Protein AF-X1MXB4-F1 (afdb_monomer_lite)

Sequence (172 aa):
AKNESEIRTLILEGSQASNSPTDELSDYDLNVFVVNPDKYTSDNSWINNFDQVLVYQKEKFFYKNIEIPTRLVLYKNNPRVDFSFWPINVLYKIIENRILPESYRNGYEVLLDKDKIIDNIILPNYDGFIINQPTEDELLTTMYNFWFEACSITKYLKRDRLWFAKILENGP

Radius of gyration: 20.39 Å; chains: 1; bounding box: 49×33×54 Å

Foldseek 3Di:
DVPDPFFAWKKWFDQVFFPHDDDQQDETEIETAGQDLCVCVVDVPCVVVPAAWPDKDWDWDDDVNDIWIWIFTDHDRHHIYIYTYHHNVVVVVCLVVQPDDLRCLRGMDTPDHNPPSCVRHDHRVNCSPPDDDDDPVVVVVVVVLVVVLVVVLVVCVVVVNPVVSVDSVVPD

Organism: NCBI:txid412755

Secondary structure (DSSP, 8-state):
-TT-TTEEEEEEESGGGSSS---TT--EEEEEEES-THHHHH--GGGGGTS-EEEEEEEEEEETTEEEEEEEEEESSS--EEEEEEEHHHHHHHHHHT---GGGGG--EEEEESS--GGGPPPP-S-TT--PPPPHHHHHHHHHHHHHHHHHHHHHHTTT-HHHHHHHHT--

Structure (mmCIF, N/CA/C/O backbone):
data_AF-X1MXB4-F1
#
_entry.id   AF-X1MXB4-F1
#
loop_
_atom_site.group_PDB
_atom_site.id
_atom_site.type_symbol
_atom_site.label_atom_id
_atom_site.label_alt_id
_atom_site.label_comp_id
_atom_site.label_asym_id
_atom_site.label_entity_id
_atom_site.label_seq_id
_atom_site.pdbx_PDB_ins_code
_atom_site.Cartn_x
_atom_site.Cartn_y
_atom_site.Cartn_z
_atom_site.occupancy
_atom_site.B_iso_or_equiv
_atom_site.auth_seq_id
_atom_site.auth_comp_id
_atom_site.auth_asym_id
_atom_site.auth_atom_id
_atom_site.pdbx_PDB_model_num
ATOM 1 N N . ALA A 1 1 ? -15.417 -0.450 8.528 1.00 91.12 1 ALA A N 1
ATOM 2 C CA . ALA A 1 1 ? -14.461 -0.066 9.595 1.00 91.12 1 ALA A CA 1
ATOM 3 C C . ALA A 1 1 ? -15.135 0.334 10.918 1.00 91.12 1 ALA A C 1
ATOM 5 O O . ALA A 1 1 ? -14.909 -0.338 11.918 1.00 91.12 1 ALA A O 1
ATOM 6 N N . LYS A 1 2 ? -15.982 1.379 10.969 1.00 94.50 2 LYS A N 1
ATOM 7 C CA . LYS A 1 2 ? -16.606 1.856 12.230 1.00 94.50 2 LYS A CA 1
ATOM 8 C C . LYS A 1 2 ? -17.310 0.750 13.040 1.00 94.50 2 LYS A C 1
ATOM 10 O O . LYS A 1 2 ? -17.060 0.642 14.234 1.00 94.50 2 LYS A O 1
ATOM 15 N N . ASN A 1 3 ? -18.061 -0.125 12.370 1.00 94.94 3 ASN A N 1
ATOM 16 C CA . ASN A 1 3 ? -18.833 -1.208 13.003 1.00 94.94 3 ASN A CA 1
ATOM 17 C C . ASN A 1 3 ? -18.064 -2.530 13.190 1.00 94.94 3 ASN A C 1
ATOM 19 O O . ASN A 1 3 ? -18.624 -3.485 13.708 1.00 94.94 3 ASN A O 1
ATOM 23 N N . GLU A 1 4 ? -16.805 -2.607 12.757 1.00 94.62 4 GLU A N 1
ATOM 24 C CA . GLU A 1 4 ? -16.002 -3.832 12.826 1.00 94.62 4 GLU A CA 1
ATOM 25 C C . GLU A 1 4 ? -15.025 -3.741 14.000 1.00 94.62 4 GLU A C 1
ATOM 27 O O . GLU A 1 4 ? -14.169 -2.855 14.012 1.00 94.62 4 GLU A O 1
ATOM 32 N N . SER A 1 5 ? -15.160 -4.607 15.006 1.00 94.62 5 SER A N 1
ATOM 33 C CA . SER A 1 5 ? -14.415 -4.501 16.270 1.00 94.62 5 SER A CA 1
ATOM 34 C C . SER A 1 5 ? -12.908 -4.692 16.108 1.00 94.62 5 SER A C 1
ATOM 36 O O . SER A 1 5 ? -12.138 -4.072 16.846 1.00 94.62 5 SER A O 1
ATOM 38 N N . GLU A 1 6 ? -12.503 -5.507 15.131 1.00 95.56 6 GLU A N 1
ATOM 39 C CA . GLU A 1 6 ? -11.099 -5.827 14.868 1.00 95.56 6 GLU A CA 1
ATOM 40 C C . GLU A 1 6 ? -10.328 -4.653 14.267 1.00 95.56 6 GLU A C 1
ATOM 42 O O . GLU A 1 6 ? -9.129 -4.549 14.496 1.00 95.56 6 GLU A O 1
ATOM 47 N N . ILE A 1 7 ? -10.997 -3.758 13.528 1.00 97.50 7 ILE A N 1
ATOM 48 C CA . ILE A 1 7 ? -10.369 -2.563 12.948 1.00 97.50 7 ILE A CA 1
ATOM 49 C C . ILE A 1 7 ? -10.319 -1.473 14.011 1.00 97.50 7 ILE A C 1
ATOM 51 O O . ILE A 1 7 ? -11.368 -0.990 14.457 1.00 97.50 7 ILE A O 1
ATOM 55 N N . ARG A 1 8 ? -9.105 -1.069 14.387 1.00 97.44 8 ARG A N 1
ATOM 56 C CA . ARG A 1 8 ? -8.850 -0.043 15.406 1.00 97.44 8 ARG A CA 1
ATOM 57 C C . ARG A 1 8 ? -8.601 1.324 14.783 1.00 97.44 8 ARG A C 1
ATOM 59 O O . ARG A 1 8 ? -9.221 2.298 15.208 1.00 97.44 8 ARG A O 1
ATOM 66 N N . THR A 1 9 ? -7.802 1.359 13.719 1.00 97.12 9 THR A N 1
ATOM 67 C CA . THR A 1 9 ? -7.400 2.602 13.051 1.00 97.12 9 THR A CA 1
ATOM 68 C C . THR A 1 9 ? -7.388 2.413 11.537 1.00 97.12 9 THR A C 1
ATOM 70 O O . THR A 1 9 ? -7.081 1.327 11.043 1.00 97.12 9 THR A O 1
ATOM 73 N N . LEU A 1 10 ? -7.743 3.464 10.800 1.00 97.25 10 LEU A N 1
ATOM 74 C CA . LEU A 1 10 ? -7.640 3.526 9.345 1.00 97.25 10 LEU A CA 1
ATOM 75 C C . LEU A 1 10 ? -6.854 4.777 8.960 1.00 97.25 10 LEU A C 1
ATOM 77 O O . LEU A 1 10 ? -7.238 5.882 9.350 1.00 97.25 10 LEU A O 1
ATOM 81 N N . ILE A 1 11 ? -5.785 4.586 8.196 1.00 96.00 11 ILE A N 1
ATOM 82 C CA . ILE A 1 11 ? -4.949 5.661 7.665 1.00 96.00 11 ILE A CA 1
ATOM 83 C C . ILE A 1 11 ? -4.916 5.532 6.143 1.00 96.00 11 ILE A C 1
ATOM 85 O O . ILE A 1 11 ? -4.673 4.443 5.627 1.00 96.00 11 ILE A O 1
ATOM 89 N N . LEU A 1 12 ? -5.177 6.627 5.442 1.00 96.00 12 LEU A N 1
ATOM 90 C CA . LEU A 1 12 ? -4.965 6.757 4.006 1.00 96.00 12 LEU A CA 1
ATOM 91 C C . LEU A 1 12 ? -3.551 7.291 3.767 1.00 96.00 12 LEU A C 1
ATOM 93 O O . LEU A 1 12 ? -3.140 8.242 4.430 1.00 96.00 12 LEU A O 1
ATOM 97 N N . GLU A 1 13 ? -2.819 6.679 2.846 1.00 93.25 13 GLU A N 1
ATOM 98 C CA . GLU A 1 13 ? -1.533 7.175 2.349 1.00 93.25 13 GLU A CA 1
ATOM 99 C C . GLU A 1 13 ? -1.594 7.405 0.831 1.00 93.25 13 GLU A C 1
ATOM 101 O O . GLU A 1 13 ? -2.670 7.382 0.228 1.00 93.25 13 GLU A O 1
ATOM 106 N N . GLY A 1 14 ? -0.435 7.646 0.220 1.00 90.25 14 GLY A N 1
ATOM 107 C CA . GLY A 1 14 ? -0.322 7.780 -1.226 1.00 90.25 14 GLY A CA 1
ATOM 108 C C . GLY A 1 14 ? -0.744 9.158 -1.719 1.00 90.25 14 GLY A C 1
ATOM 109 O O . GLY A 1 14 ? -0.826 10.119 -0.950 1.00 90.25 14 GLY A O 1
ATOM 110 N N . SER A 1 15 ? -0.988 9.269 -3.025 1.00 90.50 15 SER A N 1
ATOM 111 C CA . SER A 1 15 ? -1.294 10.553 -3.669 1.00 90.50 15 SER A CA 1
ATOM 112 C C . SER A 1 15 ? -2.556 11.213 -3.109 1.00 90.50 15 SER A C 1
ATOM 114 O O . SER A 1 15 ? -2.605 12.433 -3.000 1.00 90.50 15 SER A O 1
ATOM 116 N N . GLN A 1 16 ? -3.543 10.416 -2.688 1.00 92.31 16 GLN A N 1
ATOM 117 C CA . GLN A 1 16 ? -4.806 10.902 -2.120 1.00 92.31 16 GLN A CA 1
ATOM 118 C C . GLN A 1 16 ? -4.657 11.547 -0.736 1.00 92.31 16 GLN A C 1
ATOM 120 O O . GLN A 1 16 ? -5.534 12.301 -0.326 1.00 92.31 16 GLN A O 1
ATOM 125 N N . ALA A 1 17 ? -3.566 11.266 -0.019 1.00 91.62 17 ALA A N 1
ATOM 126 C CA . ALA A 1 17 ? -3.282 11.846 1.294 1.00 91.62 17 ALA A CA 1
ATOM 127 C C . ALA A 1 17 ? -2.022 12.731 1.317 1.00 91.62 17 ALA A C 1
ATOM 129 O O . ALA A 1 17 ? -1.629 13.223 2.379 1.00 91.62 17 ALA A O 1
ATOM 130 N N . SER A 1 18 ? -1.376 12.924 0.165 1.00 86.81 18 SER A N 1
ATOM 131 C CA . SER A 1 18 ? -0.200 13.777 -0.002 1.00 86.81 18 SER A CA 1
ATOM 132 C C . SER A 1 18 ? -0.562 15.125 -0.637 1.00 86.81 18 SER A C 1
ATOM 134 O O . SER A 1 18 ? -1.709 15.404 -0.971 1.00 86.81 18 SER A O 1
ATOM 136 N N . ASN A 1 19 ? 0.447 15.976 -0.849 1.00 83.56 19 ASN A N 1
ATOM 137 C CA . ASN A 1 19 ? 0.310 17.212 -1.634 1.00 83.56 19 ASN A CA 1
ATOM 138 C C . ASN A 1 19 ? 0.422 16.976 -3.157 1.00 83.56 19 ASN A C 1
ATOM 140 O O . ASN A 1 19 ? 0.708 17.909 -3.913 1.00 83.56 19 ASN A O 1
ATOM 144 N N . SER A 1 20 ? 0.277 15.733 -3.618 1.00 84.75 20 SER A N 1
ATOM 145 C CA . SER A 1 20 ? 0.351 15.394 -5.037 1.00 84.75 20 SER A CA 1
ATOM 146 C C . SER A 1 20 ? -0.971 15.713 -5.747 1.00 84.75 20 SER A C 1
ATOM 148 O O . SER A 1 20 ? -2.037 15.564 -5.154 1.00 84.75 20 SER A O 1
ATOM 150 N N . PRO A 1 21 ? -0.943 16.123 -7.027 1.00 88.81 21 PRO A N 1
ATOM 151 C CA . PRO A 1 21 ? -2.155 16.175 -7.835 1.00 88.81 21 PRO A CA 1
ATOM 152 C C . PRO A 1 21 ? -2.794 14.787 -7.935 1.00 88.81 21 PRO A C 1
ATOM 154 O O . PRO A 1 21 ? -2.087 13.801 -8.154 1.00 88.81 21 PRO A O 1
ATOM 157 N N . THR A 1 22 ? -4.118 14.730 -7.817 1.00 93.75 22 THR A N 1
ATOM 158 C CA . THR A 1 22 ? -4.914 13.513 -8.005 1.00 93.75 22 THR A CA 1
ATOM 159 C C . THR A 1 22 ? -5.968 13.710 -9.086 1.00 93.75 22 THR A C 1
ATOM 161 O O . THR A 1 22 ? -6.360 14.833 -9.418 1.00 93.75 22 THR A O 1
ATOM 164 N N . ASP A 1 23 ? -6.406 12.597 -9.658 1.00 93.31 23 ASP A N 1
ATOM 165 C CA . ASP A 1 23 ? -7.412 12.513 -10.710 1.00 93.31 23 ASP A CA 1
ATOM 166 C C . ASP A 1 23 ? -8.307 11.274 -10.522 1.00 93.31 23 ASP A C 1
ATOM 168 O O . ASP A 1 23 ? -8.221 10.555 -9.526 1.00 93.31 23 ASP A O 1
ATOM 172 N N . GLU A 1 24 ? -9.195 11.024 -11.484 1.00 90.31 24 GLU A N 1
ATOM 173 C CA . GLU A 1 24 ? -10.117 9.881 -11.463 1.00 90.31 24 GLU A CA 1
ATOM 174 C C . GLU A 1 24 ? -9.430 8.510 -11.578 1.00 90.31 24 GLU A C 1
ATOM 176 O O . GLU A 1 24 ? -10.064 7.488 -11.312 1.00 90.31 24 GLU A O 1
ATOM 181 N N . LEU A 1 25 ? -8.151 8.479 -11.964 1.00 90.44 25 LEU A N 1
ATOM 182 C CA . LEU A 1 25 ? -7.345 7.265 -12.091 1.00 90.44 25 LEU A CA 1
ATOM 183 C C . LEU A 1 25 ? -6.465 7.022 -10.861 1.00 90.44 25 LEU A C 1
ATOM 185 O O . LEU A 1 25 ? -5.736 6.035 -10.824 1.00 90.44 25 LEU A O 1
ATOM 189 N N . SER A 1 26 ? -6.511 7.914 -9.872 1.00 94.19 26 SER A N 1
ATOM 190 C CA . SER A 1 26 ? -5.693 7.816 -8.669 1.00 94.19 26 SER A CA 1
ATOM 191 C C . SER A 1 26 ? -6.204 6.719 -7.730 1.00 94.19 26 SER A C 1
ATOM 193 O O . SER A 1 26 ? -7.368 6.722 -7.320 1.00 94.19 26 SER A O 1
ATOM 195 N N . ASP A 1 27 ? -5.302 5.810 -7.366 1.00 95.44 27 ASP A N 1
ATOM 196 C CA . ASP A 1 27 ? -5.552 4.689 -6.457 1.00 95.44 27 ASP A CA 1
ATOM 197 C C . ASP A 1 27 ? -5.775 5.165 -5.001 1.00 95.44 27 A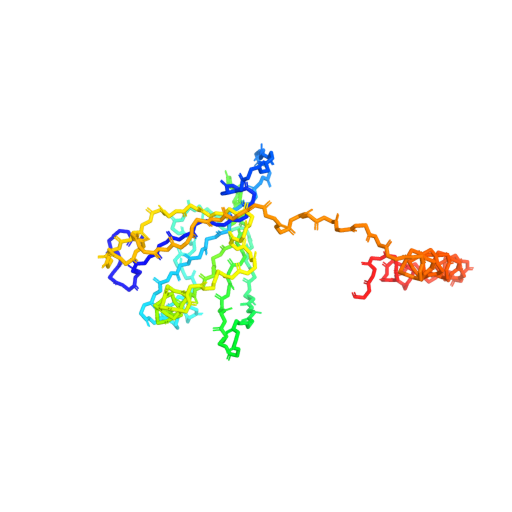SP A C 1
ATOM 199 O O . ASP A 1 27 ? -5.434 6.291 -4.630 1.00 95.44 27 ASP A O 1
ATOM 203 N N . TYR A 1 28 ? -6.347 4.295 -4.162 1.00 96.50 28 TYR A N 1
ATOM 204 C CA . TYR A 1 28 ? -6.446 4.495 -2.711 1.00 96.50 28 TYR A CA 1
ATOM 205 C C . TYR A 1 28 ? -5.561 3.508 -1.950 1.00 96.50 28 TYR A C 1
ATOM 207 O O . TYR A 1 28 ? -5.817 2.304 -1.980 1.00 96.50 28 TYR A O 1
ATOM 215 N N . ASP A 1 29 ? -4.611 4.020 -1.171 1.00 96.69 29 ASP A N 1
ATOM 216 C CA . ASP A 1 29 ? -3.715 3.215 -0.337 1.00 96.69 29 ASP A CA 1
ATOM 217 C C . ASP A 1 29 ? -4.172 3.232 1.132 1.00 96.69 29 ASP A C 1
ATOM 219 O O . ASP A 1 29 ? -3.910 4.164 1.898 1.00 96.69 29 ASP A O 1
ATOM 223 N N . LEU A 1 30 ? -4.912 2.202 1.545 1.00 97.50 30 LEU A N 1
ATOM 224 C CA . LEU A 1 30 ? -5.504 2.096 2.877 1.00 97.50 30 LEU A CA 1
ATOM 225 C C . LEU A 1 30 ? -4.679 1.206 3.807 1.00 97.50 30 LEU A C 1
ATOM 227 O O . LEU A 1 30 ? -4.629 -0.019 3.679 1.00 97.50 30 LEU A O 1
ATOM 231 N N . ASN A 1 31 ? -4.147 1.823 4.855 1.00 97.31 31 ASN A N 1
ATOM 232 C CA . ASN A 1 31 ? -3.517 1.149 5.978 1.00 97.31 31 ASN A CA 1
ATOM 233 C C . ASN A 1 31 ? -4.556 0.865 7.063 1.00 97.31 31 ASN A C 1
ATOM 235 O O . ASN A 1 31 ? -5.017 1.756 7.784 1.00 97.31 31 ASN A O 1
ATOM 239 N N . VAL A 1 32 ? -4.938 -0.404 7.172 1.00 97.88 32 VAL A N 1
ATOM 240 C CA . VAL A 1 32 ? -5.950 -0.895 8.104 1.00 97.88 32 VAL A CA 1
ATOM 241 C C . VAL A 1 32 ? -5.251 -1.507 9.313 1.00 97.88 32 VAL A C 1
ATOM 243 O O . VAL A 1 32 ? -4.744 -2.626 9.249 1.00 97.88 32 VAL A O 1
ATOM 246 N N . PHE A 1 33 ? -5.235 -0.795 10.438 1.00 97.56 33 PHE A N 1
ATOM 247 C CA . PHE A 1 33 ? -4.663 -1.317 11.676 1.00 97.56 33 PHE A CA 1
ATOM 248 C C . PHE A 1 33 ? -5.694 -2.137 12.440 1.00 97.56 33 PHE A C 1
ATOM 250 O O . PHE A 1 33 ? -6.773 -1.651 12.806 1.00 97.56 33 PHE A O 1
ATOM 257 N N . VAL A 1 34 ? -5.346 -3.394 12.691 1.00 97.81 34 VAL A N 1
ATOM 258 C CA . VAL A 1 34 ? -6.246 -4.415 13.214 1.00 97.81 34 VAL A CA 1
ATOM 259 C C . VAL A 1 34 ? -5.636 -5.169 14.386 1.00 97.81 34 VAL A C 1
ATOM 261 O O . VAL A 1 34 ? -4.417 -5.234 14.539 1.00 97.81 34 VAL A O 1
ATOM 264 N N . VAL A 1 35 ? -6.486 -5.767 15.220 1.00 96.88 35 VAL A N 1
ATOM 265 C CA . VAL A 1 35 ? -6.030 -6.652 16.302 1.00 96.88 35 VAL A CA 1
ATOM 266 C C . VAL A 1 35 ? -5.401 -7.920 15.719 1.00 96.88 35 VAL A C 1
ATOM 268 O O . VAL A 1 35 ? -4.284 -8.268 16.096 1.00 96.88 35 VAL A O 1
ATOM 271 N N . ASN A 1 36 ? -6.076 -8.563 14.759 1.00 95.00 36 ASN A N 1
ATOM 272 C CA . ASN A 1 36 ? -5.567 -9.741 14.062 1.00 95.00 36 ASN A CA 1
ATOM 273 C C . ASN A 1 36 ? -5.659 -9.606 12.522 1.00 95.00 36 ASN A C 1
ATOM 275 O O . ASN A 1 36 ? -6.759 -9.714 11.969 1.00 95.00 36 ASN A O 1
ATOM 279 N N . PRO A 1 37 ? -4.528 -9.427 11.805 1.00 94.94 37 PRO A N 1
ATOM 280 C CA . PRO A 1 37 ? -4.509 -9.390 10.339 1.00 94.94 37 PRO A CA 1
ATOM 281 C C . PRO A 1 37 ? -5.036 -10.660 9.672 1.00 94.94 37 PRO A C 1
ATOM 283 O O . PRO A 1 37 ? -5.666 -10.569 8.617 1.00 94.94 37 PRO A O 1
ATOM 286 N N . ASP A 1 38 ? -4.857 -11.830 10.296 1.00 92.44 38 ASP A N 1
ATOM 287 C CA . ASP A 1 38 ? -5.217 -13.119 9.693 1.00 92.44 38 ASP A CA 1
ATOM 288 C C . ASP A 1 38 ? -6.712 -13.228 9.375 1.00 92.44 38 ASP A C 1
ATOM 290 O O . ASP A 1 38 ? -7.112 -13.909 8.427 1.00 92.44 38 ASP A O 1
ATOM 294 N N . LYS A 1 39 ? -7.560 -12.502 10.113 1.00 91.62 39 LYS A N 1
ATOM 295 C CA . LYS A 1 39 ? -9.004 -12.440 9.851 1.00 91.62 39 LYS A CA 1
ATOM 296 C C . LYS A 1 39 ? -9.320 -11.936 8.438 1.00 91.62 39 LYS A C 1
ATOM 298 O O . LYS A 1 39 ? -10.275 -12.407 7.832 1.00 91.62 39 LYS A O 1
ATOM 303 N N . TYR A 1 40 ? -8.528 -11.002 7.916 1.00 91.38 40 TYR A N 1
ATOM 304 C CA . TYR A 1 40 ? -8.770 -10.364 6.616 1.00 91.38 40 TYR A CA 1
ATOM 305 C C . TYR A 1 40 ? -8.013 -11.026 5.469 1.00 91.38 40 TYR A C 1
ATOM 307 O O . TYR A 1 40 ? -8.278 -10.740 4.300 1.00 91.38 40 TYR A O 1
ATOM 315 N N . THR A 1 41 ? -7.066 -11.907 5.791 1.00 89.00 41 THR A N 1
ATOM 316 C CA . THR A 1 41 ? -6.259 -12.614 4.798 1.00 89.00 41 THR A CA 1
ATOM 317 C C . THR A 1 41 ? -6.732 -14.044 4.561 1.00 89.00 41 THR A C 1
ATOM 319 O O . THR A 1 41 ? -6.583 -14.531 3.432 1.00 89.00 41 THR A O 1
ATOM 322 N N . SER A 1 42 ? -7.321 -14.680 5.582 1.00 90.81 42 SER A N 1
ATOM 323 C CA . SER A 1 42 ? -7.903 -16.028 5.526 1.00 90.81 42 SER A CA 1
ATOM 324 C C . SER A 1 42 ? -9.192 -16.081 4.706 1.00 90.81 42 SER A C 1
ATOM 326 O O . SER A 1 42 ? -9.348 -16.988 3.888 1.00 90.81 42 SER A O 1
ATOM 328 N N . ASP A 1 43 ? -10.060 -15.077 4.841 1.00 91.50 43 ASP A N 1
ATOM 329 C CA . ASP A 1 43 ? -11.225 -14.869 3.984 1.00 91.50 43 ASP A CA 1
ATOM 330 C C . ASP A 1 43 ? -11.147 -13.497 3.308 1.00 91.50 43 ASP A C 1
ATOM 332 O O . ASP A 1 43 ? -10.972 -12.472 3.960 1.00 91.50 43 ASP A O 1
ATOM 336 N N . ASN A 1 44 ? -11.281 -13.485 1.981 1.00 92.88 44 ASN A N 1
ATOM 337 C CA . ASN A 1 44 ? -11.253 -12.261 1.181 1.00 92.88 44 ASN A CA 1
ATOM 338 C C . ASN A 1 44 ? -12.654 -11.832 0.733 1.00 92.88 44 ASN A C 1
ATOM 340 O O . ASN A 1 44 ? -12.763 -10.862 0.001 1.00 92.88 44 ASN A O 1
ATOM 344 N N . SER A 1 45 ? -13.725 -12.519 1.148 1.00 94.25 45 SER A N 1
ATOM 345 C CA . SER A 1 45 ? -15.106 -12.221 0.739 1.00 94.25 45 SER A CA 1
ATOM 346 C C . SER A 1 45 ? -15.509 -10.760 0.977 1.00 94.25 45 SER A C 1
ATOM 348 O O . SER A 1 45 ? -16.271 -10.196 0.190 1.00 94.25 45 SER A O 1
ATOM 350 N N . TRP A 1 46 ? -14.927 -10.126 2.000 1.00 94.94 46 TRP A N 1
ATOM 351 C CA . TRP A 1 46 ? -15.165 -8.739 2.390 1.00 94.94 46 TRP A CA 1
ATOM 352 C C . TRP A 1 46 ? -14.855 -7.709 1.297 1.00 94.94 46 TRP A C 1
ATOM 354 O O . TRP A 1 46 ? -15.456 -6.635 1.320 1.00 94.94 46 TRP A O 1
ATOM 364 N N . ILE A 1 47 ? -13.973 -8.010 0.335 1.00 96.06 47 ILE A N 1
ATOM 365 C CA . ILE A 1 47 ? -13.665 -7.081 -0.768 1.00 96.06 47 ILE A CA 1
ATOM 366 C C . ILE A 1 47 ? -14.898 -6.823 -1.648 1.00 96.06 47 ILE A C 1
ATOM 368 O O . ILE A 1 47 ? -15.021 -5.769 -2.254 1.00 96.06 47 ILE A O 1
ATOM 372 N N . ASN A 1 48 ? -15.870 -7.740 -1.662 1.00 95.94 48 ASN A N 1
ATOM 373 C CA . ASN A 1 48 ? -17.105 -7.582 -2.434 1.00 95.94 48 ASN A CA 1
ATOM 374 C C . ASN A 1 48 ? -18.103 -6.600 -1.795 1.00 95.94 48 ASN A C 1
ATOM 376 O O . ASN A 1 48 ? -19.158 -6.343 -2.367 1.00 95.94 48 ASN A O 1
ATOM 380 N N . ASN A 1 49 ? -17.800 -6.055 -0.611 1.00 93.94 49 ASN A N 1
ATOM 381 C CA . ASN A 1 49 ? -18.680 -5.104 0.070 1.00 93.94 49 ASN A CA 1
ATOM 382 C C . ASN A 1 49 ? -18.624 -3.687 -0.526 1.00 93.94 49 ASN A C 1
ATOM 384 O O . ASN A 1 49 ? -19.457 -2.860 -0.161 1.00 93.94 49 ASN A O 1
ATOM 388 N N . PHE A 1 50 ? -17.639 -3.387 -1.380 1.00 93.62 50 PHE A N 1
ATOM 389 C CA . PHE A 1 50 ? -17.416 -2.038 -1.910 1.00 93.62 50 PHE A CA 1
ATOM 390 C C . PHE A 1 50 ? -17.993 -1.855 -3.316 1.00 93.62 50 PHE A C 1
ATOM 392 O O . PHE A 1 50 ? -18.692 -0.877 -3.564 1.00 93.62 50 PHE A O 1
ATOM 399 N N . ASP A 1 51 ? -17.728 -2.798 -4.219 1.00 96.06 51 ASP A N 1
ATOM 400 C CA . ASP A 1 51 ? -18.240 -2.834 -5.592 1.00 96.06 51 ASP A CA 1
ATOM 401 C C . ASP A 1 51 ? -17.989 -4.237 -6.180 1.00 96.06 51 ASP A C 1
ATOM 403 O O . ASP A 1 51 ? -17.401 -5.113 -5.536 1.00 96.06 51 ASP A O 1
ATOM 407 N N . GLN A 1 52 ? -18.394 -4.457 -7.429 1.00 97.25 52 GLN A N 1
ATOM 408 C CA . GLN A 1 52 ? -17.999 -5.621 -8.204 1.00 97.25 52 GLN A CA 1
ATOM 409 C C . GLN A 1 52 ? -16.474 -5.647 -8.390 1.00 97.25 52 GLN A C 1
ATOM 411 O O . GLN A 1 52 ? -15.893 -4.779 -9.045 1.00 97.25 52 GLN A O 1
ATOM 416 N N . VAL A 1 53 ? -15.844 -6.695 -7.865 1.00 97.88 53 VAL A N 1
ATOM 417 C CA . VAL A 1 53 ? -14.411 -6.965 -8.021 1.00 97.88 53 VAL A CA 1
ATOM 418 C C . VAL A 1 53 ? -14.153 -7.510 -9.422 1.00 97.88 53 VAL A C 1
ATOM 420 O O . VAL A 1 53 ? -14.767 -8.497 -9.832 1.00 97.88 53 VAL A O 1
ATOM 423 N N . LEU A 1 54 ? -13.236 -6.880 -10.155 1.00 97.56 54 LEU A N 1
ATOM 424 C CA . LEU A 1 54 ? -12.761 -7.380 -11.445 1.00 97.56 54 LEU A CA 1
ATOM 425 C C . LEU A 1 54 ? -11.625 -8.384 -11.249 1.00 97.56 54 LEU A C 1
ATOM 427 O O . LEU A 1 54 ? -11.643 -9.476 -11.814 1.00 97.56 54 LEU A O 1
ATOM 431 N N . VAL A 1 55 ? -10.639 -8.008 -10.435 1.00 97.50 55 VAL A N 1
ATOM 432 C CA . VAL A 1 55 ? -9.475 -8.829 -10.097 1.00 97.50 55 VAL A CA 1
ATOM 433 C C . VAL A 1 55 ? -8.875 -8.331 -8.784 1.00 97.50 55 VAL A C 1
ATOM 435 O O . VAL A 1 55 ? -8.995 -7.153 -8.445 1.00 97.50 55 VAL A O 1
ATOM 438 N N . TYR A 1 56 ? -8.219 -9.221 -8.045 1.00 97.19 56 TYR A N 1
ATOM 439 C CA . TYR A 1 56 ? -7.412 -8.834 -6.895 1.00 97.19 56 TYR A CA 1
ATOM 440 C C . TYR A 1 56 ? -6.117 -9.640 -6.820 1.00 97.19 56 TYR A C 1
ATOM 442 O O . TYR A 1 56 ? -6.053 -10.779 -7.288 1.00 97.19 56 TYR A O 1
ATOM 450 N N . GLN A 1 57 ? -5.098 -9.052 -6.198 1.00 97.38 57 GLN A N 1
ATOM 451 C CA . GLN A 1 57 ? -3.813 -9.693 -5.927 1.00 97.38 57 GLN A CA 1
ATOM 452 C C . GLN A 1 57 ? -3.594 -9.841 -4.422 1.00 97.38 57 GLN A C 1
ATOM 454 O O . GLN A 1 57 ? -4.046 -9.020 -3.618 1.00 97.38 57 GLN A O 1
ATOM 459 N N . LYS A 1 58 ? -2.920 -10.928 -4.039 1.00 96.50 58 LYS A N 1
ATOM 460 C CA . LYS A 1 58 ? -2.499 -11.179 -2.661 1.00 96.50 58 LYS A CA 1
ATOM 461 C C . LYS A 1 58 ? -1.013 -10.888 -2.572 1.00 96.50 58 LYS A C 1
ATOM 463 O O . LYS A 1 58 ? -0.208 -11.735 -2.939 1.00 96.50 58 LYS A O 1
ATOM 468 N N . GLU A 1 59 ? -0.696 -9.720 -2.048 1.00 96.00 59 GLU A N 1
ATOM 469 C CA . GLU A 1 59 ? 0.677 -9.285 -1.856 1.00 96.00 59 GLU A CA 1
ATOM 470 C C . GLU A 1 59 ? 1.045 -9.281 -0.381 1.00 96.00 59 GLU A C 1
ATOM 472 O O . GLU A 1 59 ? 0.206 -9.473 0.512 1.00 96.00 59 GLU A O 1
ATOM 477 N N . LYS A 1 60 ? 2.334 -9.080 -0.138 1.00 95.25 60 LYS A N 1
ATOM 478 C CA . LYS A 1 60 ? 2.868 -8.816 1.187 1.00 95.25 60 LYS A CA 1
ATOM 479 C C . LYS A 1 60 ? 4.165 -8.036 1.088 1.00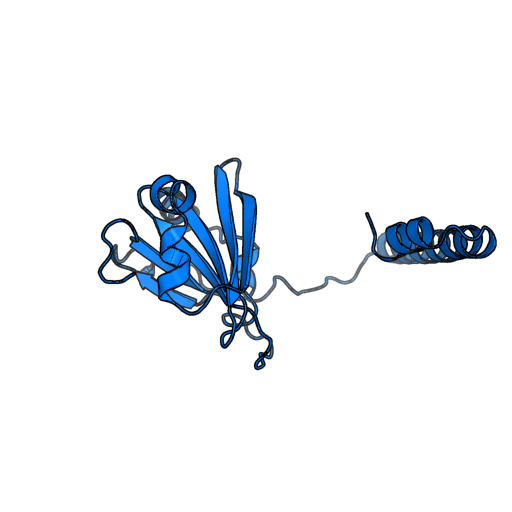 95.25 60 LYS A C 1
ATOM 481 O O . LYS A 1 60 ? 4.974 -8.275 0.197 1.00 95.25 60 LYS A O 1
ATOM 486 N N . PHE A 1 61 ? 4.394 -7.170 2.059 1.00 94.50 61 PHE A N 1
ATOM 487 C CA . PHE A 1 61 ? 5.687 -6.531 2.263 1.00 94.50 61 PHE A CA 1
ATOM 488 C C . PHE A 1 61 ? 6.115 -6.677 3.720 1.00 94.50 61 PHE A C 1
ATOM 490 O O . PHE A 1 61 ? 5.374 -7.196 4.553 1.00 94.50 61 PHE A O 1
ATOM 497 N N . PHE A 1 62 ? 7.336 -6.253 4.033 1.00 94.38 62 PHE A N 1
ATOM 498 C CA . PHE A 1 62 ? 7.875 -6.342 5.384 1.00 94.38 62 PHE A CA 1
ATOM 499 C C . PHE A 1 62 ? 8.183 -4.956 5.935 1.00 94.38 62 PHE A C 1
ATOM 501 O O . PHE A 1 62 ? 8.948 -4.201 5.341 1.00 94.38 62 PHE A O 1
ATOM 508 N N . TYR A 1 63 ? 7.654 -4.653 7.119 1.00 92.75 63 TYR A N 1
ATOM 509 C CA . TYR A 1 63 ? 8.038 -3.482 7.901 1.00 92.75 63 TYR A CA 1
ATOM 510 C C . TYR A 1 63 ? 8.775 -3.931 9.163 1.00 92.75 63 TYR A C 1
ATOM 512 O O . TYR A 1 63 ? 8.185 -4.549 10.046 1.00 92.75 63 TYR A O 1
ATOM 520 N N . LYS A 1 64 ? 10.081 -3.643 9.263 1.00 90.69 64 LYS A N 1
ATOM 521 C CA . LYS A 1 64 ? 10.930 -4.048 10.408 1.00 90.69 64 LYS A CA 1
ATOM 522 C C . LYS A 1 64 ? 10.765 -5.538 10.782 1.00 90.69 64 LYS A C 1
ATOM 524 O O . LYS A 1 64 ? 10.600 -5.873 11.953 1.00 90.69 64 LYS A O 1
ATOM 529 N N . ASN A 1 65 ? 10.809 -6.420 9.778 1.00 92.94 65 ASN A N 1
ATOM 530 C CA . ASN A 1 65 ? 10.605 -7.879 9.875 1.00 92.94 65 ASN A CA 1
ATOM 531 C C . ASN A 1 65 ? 9.175 -8.341 10.209 1.00 92.94 65 ASN A C 1
ATOM 533 O O . ASN A 1 65 ? 8.960 -9.529 10.441 1.00 92.94 65 ASN A O 1
ATOM 537 N N . ILE A 1 66 ? 8.197 -7.438 10.227 1.00 94.31 66 ILE A N 1
ATOM 538 C CA . ILE A 1 66 ? 6.782 -7.780 10.379 1.00 94.31 66 ILE A CA 1
ATOM 539 C C . ILE A 1 66 ? 6.181 -7.884 8.985 1.00 94.31 66 ILE A C 1
ATOM 541 O O . ILE A 1 66 ? 6.252 -6.929 8.214 1.00 94.31 66 ILE A O 1
ATOM 545 N N . GLU A 1 67 ? 5.620 -9.046 8.665 1.00 95.25 67 GLU A N 1
ATOM 546 C CA . GLU A 1 67 ? 4.884 -9.255 7.421 1.00 95.25 67 GLU A CA 1
ATOM 547 C C . GLU A 1 67 ? 3.577 -8.457 7.462 1.00 95.25 67 GLU A C 1
ATOM 549 O O . GLU A 1 67 ? 2.772 -8.619 8.381 1.00 95.25 67 GLU A O 1
ATOM 554 N N . ILE A 1 68 ? 3.381 -7.598 6.467 1.00 97.12 68 ILE A N 1
ATOM 555 C CA . ILE A 1 68 ? 2.164 -6.824 6.260 1.00 97.12 68 ILE A CA 1
ATOM 556 C C . ILE A 1 68 ? 1.477 -7.385 5.017 1.00 97.12 68 ILE A C 1
ATOM 558 O O . ILE A 1 68 ? 1.962 -7.183 3.900 1.00 97.12 68 ILE A O 1
ATOM 562 N N . PRO A 1 69 ? 0.389 -8.148 5.185 1.00 96.69 69 PRO A N 1
ATOM 563 C CA . PRO A 1 69 ? -0.361 -8.666 4.059 1.00 96.69 69 PRO A CA 1
ATOM 564 C C . PRO A 1 69 ? -1.198 -7.563 3.410 1.00 96.69 69 PRO A C 1
ATOM 566 O O . PRO A 1 69 ? -1.887 -6.798 4.092 1.00 96.69 69 PRO A O 1
ATOM 569 N N . THR A 1 70 ? -1.202 -7.557 2.080 1.00 96.69 70 THR A N 1
ATOM 570 C CA . THR A 1 70 ? -1.864 -6.534 1.271 1.00 96.69 70 THR A CA 1
ATOM 571 C C . THR A 1 70 ? -2.816 -7.162 0.253 1.00 96.69 70 THR A C 1
ATOM 573 O O . THR A 1 70 ? -2.592 -8.269 -0.258 1.00 96.69 70 THR A O 1
ATOM 576 N N . ARG A 1 71 ? -3.930 -6.484 -0.021 1.00 97.25 71 ARG A N 1
ATOM 577 C CA . ARG A 1 71 ? -4.864 -6.820 -1.101 1.00 97.25 71 ARG A CA 1
ATOM 578 C C . ARG A 1 71 ? -4.959 -5.656 -2.064 1.00 97.25 71 ARG A C 1
ATOM 580 O O . ARG A 1 71 ? -5.507 -4.627 -1.697 1.00 97.25 71 ARG A O 1
ATOM 587 N N . LEU A 1 72 ? -4.453 -5.859 -3.276 1.00 97.56 72 LEU A N 1
ATOM 588 C CA . LEU A 1 72 ? -4.586 -4.905 -4.373 1.00 97.56 72 LEU A CA 1
ATOM 589 C C . LEU A 1 72 ? -5.870 -5.259 -5.112 1.00 97.56 72 LEU A C 1
ATOM 591 O O . LEU A 1 72 ? -5.952 -6.359 -5.665 1.00 97.56 72 LEU A O 1
ATOM 595 N N . VAL A 1 73 ? -6.888 -4.405 -5.068 1.00 98.06 73 VAL A N 1
ATOM 596 C CA . VAL A 1 73 ? -8.223 -4.732 -5.589 1.00 98.06 73 VAL A CA 1
ATOM 597 C C . VAL A 1 73 ? -8.621 -3.748 -6.677 1.00 98.06 73 VAL A C 1
ATOM 599 O O . VAL A 1 73 ? -8.679 -2.545 -6.441 1.00 98.06 73 VAL A O 1
ATOM 602 N N . LEU A 1 74 ? -8.942 -4.273 -7.860 1.00 97.75 74 LEU A N 1
ATOM 603 C CA . LEU A 1 74 ? -9.524 -3.507 -8.956 1.00 97.75 74 LEU A CA 1
ATOM 604 C C . LEU A 1 74 ? -11.038 -3.712 -8.986 1.00 97.75 74 LEU A C 1
ATOM 606 O O . LEU A 1 74 ? -11.525 -4.843 -9.105 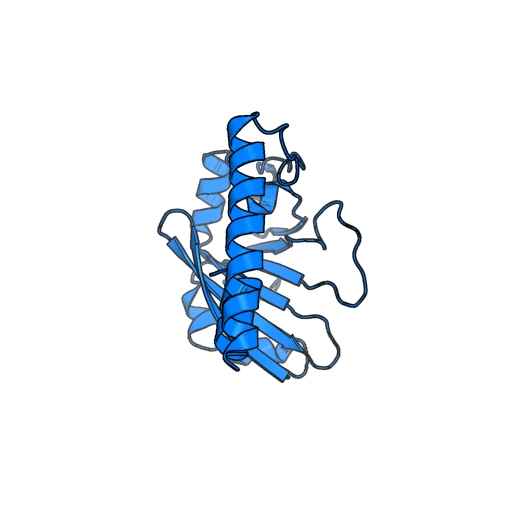1.00 97.75 74 LEU A O 1
ATOM 610 N N . TYR A 1 75 ? -11.771 -2.606 -8.910 1.00 97.19 75 TYR A N 1
ATOM 611 C CA . TYR A 1 75 ? -13.228 -2.571 -8.952 1.00 97.19 75 TYR A CA 1
ATOM 612 C C . TYR A 1 75 ? -13.738 -2.135 -10.324 1.00 97.19 75 TYR A C 1
ATOM 614 O O . TYR A 1 75 ? -13.017 -1.544 -11.122 1.00 97.19 75 TYR A O 1
ATOM 622 N N . LYS A 1 76 ? -15.001 -2.452 -10.619 1.00 96.19 76 LYS A N 1
ATOM 623 C CA . LYS A 1 76 ? -15.612 -2.141 -11.914 1.00 96.19 76 LYS A CA 1
ATOM 624 C C . LYS A 1 76 ? -15.869 -0.649 -12.120 1.00 96.19 76 LYS A C 1
ATOM 626 O O . LYS A 1 76 ? -15.652 -0.162 -13.224 1.00 96.19 76 LYS A O 1
ATOM 631 N N . ASN A 1 77 ? -16.384 0.041 -11.103 1.00 94.12 77 ASN A N 1
ATOM 632 C CA . ASN A 1 77 ? -16.801 1.444 -11.208 1.00 94.12 77 ASN A CA 1
ATOM 633 C C . ASN A 1 77 ? -16.083 2.350 -10.203 1.00 94.12 77 ASN A C 1
ATOM 635 O O . ASN A 1 77 ? -16.467 3.505 -10.041 1.00 94.12 77 ASN A O 1
ATOM 639 N N . ASN A 1 78 ? -15.079 1.824 -9.506 1.00 90.50 78 ASN A N 1
ATOM 640 C CA . ASN A 1 78 ? -14.300 2.553 -8.516 1.00 90.50 78 ASN A CA 1
ATOM 641 C C . ASN A 1 78 ? -12.806 2.412 -8.832 1.00 90.50 78 ASN A C 1
ATOM 643 O O . ASN A 1 78 ? -12.418 1.393 -9.416 1.00 90.50 78 ASN A O 1
ATOM 647 N N . PRO A 1 79 ? -11.973 3.391 -8.427 1.00 92.38 79 PRO A N 1
ATOM 648 C CA . PRO A 1 79 ? -10.523 3.276 -8.519 1.00 92.38 79 PRO A CA 1
ATOM 649 C C . PRO A 1 79 ? -9.999 2.032 -7.801 1.00 92.38 79 PRO A C 1
ATOM 651 O O . PRO A 1 79 ? -10.691 1.412 -6.981 1.00 92.38 79 PRO A O 1
ATOM 654 N N . ARG A 1 80 ? -8.754 1.665 -8.102 1.00 96.31 80 ARG A N 1
ATOM 655 C CA . ARG A 1 80 ? -8.073 0.600 -7.371 1.00 96.31 80 ARG A CA 1
ATOM 656 C C . ARG A 1 80 ? -7.965 0.973 -5.897 1.00 96.31 80 ARG A C 1
ATOM 658 O O . ARG A 1 80 ? -7.751 2.135 -5.551 1.00 96.31 80 ARG A O 1
ATOM 665 N N . VAL A 1 81 ? -8.075 -0.031 -5.035 1.00 97.56 81 VAL A N 1
ATOM 666 C CA . VAL A 1 81 ? -7.827 0.134 -3.605 1.00 97.56 81 VAL A CA 1
ATOM 667 C C . VAL A 1 81 ? -6.845 -0.924 -3.130 1.00 97.56 81 VAL A C 1
ATOM 669 O O . VAL A 1 81 ? -7.083 -2.125 -3.295 1.00 97.56 81 VAL A O 1
ATOM 672 N N . ASP A 1 82 ? -5.776 -0.463 -2.498 1.00 97.69 82 ASP A N 1
ATOM 673 C CA . ASP A 1 82 ? -4.755 -1.280 -1.870 1.00 97.69 82 ASP A CA 1
ATOM 674 C C . ASP A 1 82 ? -5.004 -1.306 -0.362 1.00 97.69 82 ASP A C 1
ATOM 676 O O . ASP A 1 82 ? -4.914 -0.297 0.330 1.00 97.69 82 ASP A O 1
ATOM 680 N N . PHE A 1 83 ? -5.359 -2.474 0.169 1.00 97.75 83 PHE A N 1
ATOM 681 C CA . PHE A 1 83 ? -5.620 -2.661 1.595 1.00 97.75 83 PHE A CA 1
ATOM 682 C C . PHE A 1 83 ? -4.444 -3.368 2.253 1.00 97.75 83 PHE A C 1
ATOM 684 O O . PHE A 1 83 ? -4.266 -4.570 2.050 1.00 97.75 83 PHE A O 1
ATOM 691 N N . SER A 1 84 ? -3.686 -2.654 3.075 1.00 97.62 84 SER A N 1
ATOM 692 C CA . SER A 1 84 ? -2.589 -3.205 3.873 1.00 97.62 84 SER A CA 1
ATOM 693 C C . SER A 1 84 ? -3.056 -3.429 5.308 1.00 97.62 84 SER A C 1
ATOM 695 O O . SER A 1 84 ? -3.503 -2.493 5.971 1.00 97.62 84 SER A O 1
ATOM 697 N N . PHE A 1 85 ? -2.979 -4.668 5.801 1.00 97.81 85 PHE A N 1
ATOM 698 C CA . PHE A 1 85 ? -3.475 -5.032 7.132 1.00 97.81 85 PHE A CA 1
ATOM 699 C C . PHE A 1 85 ? -2.343 -5.092 8.147 1.00 97.81 85 PHE A C 1
ATOM 701 O O . PHE A 1 85 ? -1.563 -6.041 8.193 1.00 97.81 85 PHE A O 1
ATOM 708 N N . TRP A 1 86 ? -2.285 -4.083 9.003 1.00 97.38 86 TRP A N 1
ATOM 709 C CA . TRP A 1 86 ? -1.227 -3.927 9.988 1.00 97.38 86 TRP A CA 1
ATOM 710 C C . TRP A 1 86 ? -1.681 -4.429 11.354 1.00 97.38 86 TRP A C 1
ATOM 712 O O . TRP A 1 86 ? -2.759 -4.050 11.813 1.00 97.38 86 TRP A O 1
ATOM 722 N N . PRO A 1 87 ? -0.861 -5.204 12.077 1.00 97.00 87 PRO A N 1
ATOM 723 C CA . PRO A 1 87 ? -1.077 -5.390 13.503 1.00 97.00 87 PRO A CA 1
ATOM 724 C C . PRO A 1 87 ? -1.081 -4.032 14.230 1.00 97.00 87 PRO A C 1
ATOM 726 O O . PRO A 1 87 ? -0.165 -3.225 14.056 1.00 97.00 87 PRO A O 1
ATOM 729 N N . ILE A 1 88 ? -2.075 -3.772 15.083 1.00 96.06 88 ILE A N 1
ATOM 730 C CA . ILE A 1 88 ? -2.219 -2.484 15.792 1.00 96.06 88 ILE A CA 1
ATOM 731 C C . ILE A 1 88 ? -0.999 -2.142 16.663 1.00 96.06 88 ILE A C 1
ATOM 733 O O . ILE A 1 88 ? -0.636 -0.977 16.819 1.00 96.06 88 ILE A O 1
ATOM 737 N N . ASN A 1 89 ? -0.290 -3.157 17.163 1.00 95.00 89 ASN A N 1
ATOM 738 C CA . ASN A 1 89 ? 0.938 -2.966 17.932 1.00 95.00 89 ASN A CA 1
ATOM 739 C C . ASN A 1 89 ? 2.077 -2.309 17.123 1.00 95.00 89 ASN A C 1
ATOM 741 O O . ASN A 1 89 ? 2.984 -1.732 17.724 1.00 95.00 89 ASN A O 1
ATOM 745 N N . VAL A 1 90 ? 2.040 -2.359 15.786 1.00 95.12 90 VAL A N 1
ATOM 746 C CA . VAL A 1 90 ? 2.993 -1.643 14.930 1.00 95.12 90 VAL A CA 1
ATOM 747 C C . VAL A 1 90 ? 2.767 -0.142 15.036 1.00 95.12 90 VAL A C 1
ATOM 749 O O . VAL A 1 90 ? 3.733 0.599 15.202 1.00 95.12 90 VAL A O 1
ATOM 752 N N . LEU A 1 91 ? 1.509 0.306 15.031 1.00 93.88 91 LEU A N 1
ATOM 753 C CA . LEU A 1 91 ? 1.177 1.720 15.189 1.00 93.88 91 LEU A CA 1
ATOM 754 C C . LEU A 1 91 ? 1.592 2.247 16.563 1.00 93.88 91 LEU A C 1
ATOM 756 O O . LEU A 1 91 ? 2.194 3.315 16.643 1.00 93.88 91 LEU A O 1
ATOM 760 N N . TYR A 1 92 ? 1.367 1.473 17.631 1.00 92.88 92 TYR A N 1
ATOM 761 C CA . TYR A 1 92 ? 1.849 1.843 18.968 1.00 92.88 92 TYR A CA 1
ATOM 762 C C . TYR A 1 92 ? 3.364 2.067 18.979 1.00 92.88 92 TYR A C 1
ATOM 764 O O . TYR A 1 92 ? 3.827 3.079 19.498 1.00 92.88 92 TYR A O 1
ATOM 772 N N . LYS A 1 93 ? 4.135 1.185 18.329 1.00 92.31 93 LYS A N 1
ATOM 773 C CA . LYS A 1 93 ? 5.591 1.344 18.203 1.00 92.31 93 LYS A CA 1
ATOM 774 C C . LYS A 1 93 ? 5.984 2.549 17.352 1.00 92.31 93 LYS A C 1
ATOM 776 O O . LYS A 1 93 ? 6.996 3.175 17.650 1.00 92.31 93 LYS A O 1
ATOM 781 N N . ILE A 1 94 ? 5.251 2.859 16.283 1.00 91.44 94 ILE A N 1
ATOM 782 C CA . ILE A 1 94 ? 5.508 4.046 15.450 1.00 91.44 94 ILE A CA 1
ATOM 783 C C . ILE A 1 94 ? 5.343 5.316 16.291 1.00 91.44 94 ILE A C 1
ATOM 785 O O . ILE A 1 94 ? 6.230 6.169 16.291 1.00 91.44 94 ILE A O 1
ATOM 789 N N . ILE A 1 95 ? 4.244 5.402 17.046 1.00 90.25 95 ILE A N 1
ATOM 790 C CA . ILE A 1 95 ? 3.927 6.545 17.910 1.00 90.25 95 ILE A CA 1
ATOM 791 C C . ILE A 1 95 ? 4.956 6.673 19.039 1.00 90.25 95 ILE A C 1
ATOM 793 O O . ILE A 1 95 ? 5.504 7.754 19.241 1.00 90.25 95 ILE A O 1
ATOM 797 N N . GLU A 1 96 ? 5.261 5.575 19.737 1.00 90.56 96 GLU A N 1
ATOM 798 C CA . GLU A 1 96 ? 6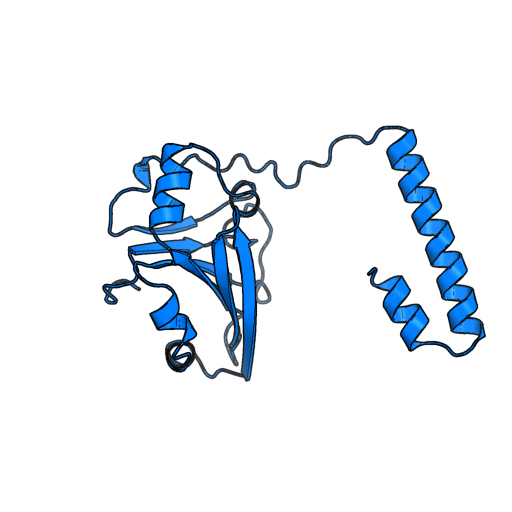.231 5.550 20.839 1.00 90.56 96 GLU A CA 1
ATOM 799 C C . GLU A 1 96 ? 7.632 5.969 20.377 1.00 90.56 96 GLU A C 1
ATOM 801 O O . GLU A 1 96 ? 8.263 6.825 20.994 1.00 90.56 96 GLU A O 1
ATOM 806 N N . ASN A 1 97 ? 8.107 5.407 19.261 1.00 89.00 97 ASN A N 1
ATOM 807 C CA . ASN A 1 97 ? 9.447 5.695 18.751 1.00 89.00 97 ASN A CA 1
ATOM 808 C C . ASN A 1 97 ? 9.540 7.025 18.014 1.00 89.00 97 ASN A C 1
ATOM 810 O O . ASN A 1 97 ? 10.651 7.463 17.722 1.00 89.00 97 ASN A O 1
ATOM 814 N N . ARG A 1 98 ? 8.406 7.654 17.685 1.00 87.00 98 ARG A N 1
ATOM 815 C CA . ARG A 1 98 ? 8.383 8.917 16.949 1.00 87.00 98 ARG A CA 1
ATOM 816 C C . ARG A 1 98 ? 9.132 8.837 15.609 1.00 87.00 98 ARG A C 1
ATOM 818 O O . ARG A 1 98 ? 9.837 9.760 15.214 1.00 87.00 98 ARG A O 1
ATOM 825 N N . ILE A 1 99 ? 8.958 7.723 14.898 1.00 85.81 99 ILE A N 1
ATOM 826 C CA . ILE A 1 99 ? 9.545 7.494 13.571 1.00 85.81 99 ILE A CA 1
ATOM 827 C C . ILE A 1 99 ? 8.433 7.041 12.632 1.00 85.81 99 ILE A C 1
ATOM 829 O O . ILE A 1 99 ? 7.942 5.914 12.752 1.00 85.81 99 ILE A O 1
ATOM 833 N N . LEU A 1 100 ? 8.054 7.918 11.702 1.00 85.62 100 LEU A N 1
ATOM 834 C CA . LEU A 1 100 ? 7.082 7.602 10.661 1.00 85.62 100 LEU A CA 1
ATOM 835 C C . LEU A 1 100 ? 7.655 6.562 9.682 1.00 85.62 100 LEU A C 1
ATOM 837 O O . LEU A 1 100 ? 8.856 6.578 9.400 1.00 85.62 100 LEU A O 1
ATOM 841 N N . PRO A 1 101 ? 6.821 5.655 9.149 1.00 87.25 101 PRO A N 1
ATOM 842 C CA . PRO A 1 101 ? 7.152 4.924 7.932 1.00 87.25 101 PRO A CA 1
ATOM 843 C C . PRO A 1 101 ? 7.510 5.890 6.798 1.00 87.25 101 PRO A C 1
ATOM 845 O O . PRO A 1 101 ? 6.938 6.975 6.710 1.00 87.25 101 PRO A O 1
ATOM 848 N N . GLU A 1 102 ? 8.420 5.482 5.912 1.00 84.62 102 GLU A N 1
ATOM 849 C CA . GLU A 1 102 ? 8.843 6.315 4.777 1.00 84.62 102 GLU A CA 1
ATOM 850 C C . GLU A 1 102 ? 7.649 6.746 3.915 1.00 84.62 102 GLU A C 1
ATOM 852 O O . GLU A 1 102 ? 7.543 7.910 3.542 1.00 84.62 102 GLU A O 1
ATOM 857 N N . SER A 1 103 ? 6.692 5.839 3.693 1.00 84.50 103 SER A N 1
ATOM 858 C CA . SER A 1 103 ? 5.479 6.116 2.920 1.00 84.50 103 SER A CA 1
ATOM 859 C C . SER A 1 103 ? 4.610 7.224 3.526 1.00 84.50 103 SER A C 1
ATOM 861 O O . SER A 1 103 ? 3.955 7.956 2.791 1.00 84.50 103 SER A O 1
ATOM 863 N N . TYR A 1 104 ?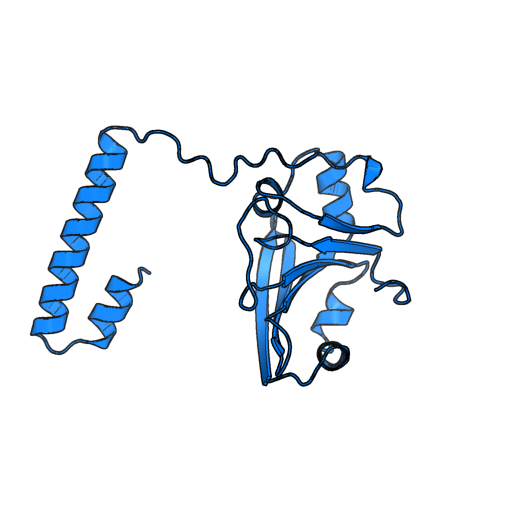 4.662 7.422 4.847 1.00 88.06 104 TYR A N 1
ATOM 864 C CA . TYR A 1 104 ? 3.876 8.444 5.543 1.00 88.06 104 TYR A CA 1
ATOM 865 C C . TYR A 1 104 ? 4.545 9.817 5.493 1.00 88.06 104 TYR A C 1
ATOM 867 O O . TYR A 1 104 ? 3.876 10.819 5.731 1.00 88.06 104 TYR A O 1
ATOM 875 N N . ARG A 1 105 ? 5.845 9.909 5.175 1.00 84.69 105 ARG A N 1
ATOM 876 C CA . ARG A 1 105 ? 6.557 11.201 5.127 1.00 84.69 105 ARG A CA 1
ATOM 877 C C . ARG A 1 105 ? 5.978 12.147 4.084 1.00 84.69 105 ARG A C 1
ATOM 879 O O . ARG A 1 105 ? 6.015 13.356 4.283 1.00 84.69 105 ARG A O 1
ATOM 886 N N . ASN A 1 106 ? 5.403 11.603 3.014 1.00 82.69 106 ASN A N 1
ATOM 887 C CA . ASN A 1 106 ? 4.799 12.375 1.930 1.00 82.69 106 ASN A CA 1
ATOM 888 C C . ASN A 1 106 ? 3.369 12.844 2.215 1.00 82.69 106 ASN A C 1
ATOM 890 O O . ASN A 1 106 ? 2.806 13.570 1.401 1.00 82.69 106 ASN A O 1
ATOM 894 N N . GLY A 1 107 ? 2.800 12.471 3.359 1.00 88.81 107 GLY A N 1
ATOM 895 C CA . GLY A 1 107 ? 1.420 12.769 3.711 1.00 88.81 107 GLY A CA 1
ATOM 896 C C . GLY A 1 107 ? 0.659 11.505 4.078 1.00 88.81 107 GLY A C 1
ATOM 897 O O . GLY A 1 107 ? 0.887 10.434 3.517 1.00 88.81 107 GLY A O 1
ATOM 898 N N . TYR A 1 108 ? -0.229 11.638 5.054 1.00 92.56 108 TYR A N 1
ATOM 899 C CA . TYR A 1 108 ? -1.207 10.621 5.400 1.00 92.56 108 TYR A CA 1
ATOM 900 C C . TYR A 1 108 ? -2.434 11.303 6.011 1.00 92.56 108 TYR A C 1
ATOM 902 O O . TYR A 1 108 ? -2.328 12.356 6.645 1.00 92.56 108 TYR A O 1
ATOM 910 N N . GLU A 1 109 ? -3.597 10.678 5.864 1.00 93.00 109 GLU A N 1
ATOM 911 C CA . GLU A 1 109 ? -4.851 11.143 6.447 1.00 93.00 109 GLU A CA 1
ATOM 912 C C . GLU A 1 109 ? -5.412 10.080 7.386 1.00 93.00 109 GLU A C 1
ATOM 914 O O . GLU A 1 109 ? -5.515 8.899 7.057 1.00 93.00 109 GLU A O 1
ATOM 919 N N . VAL A 1 110 ? -5.802 10.498 8.585 1.00 94.00 110 VAL A N 1
ATOM 920 C CA . VAL A 1 110 ? -6.384 9.598 9.578 1.00 94.00 110 VAL A CA 1
ATOM 921 C C . VAL A 1 110 ? -7.894 9.600 9.402 1.00 94.00 110 VAL A C 1
ATOM 923 O O . VAL A 1 110 ? -8.581 10.539 9.795 1.00 94.00 110 VAL A O 1
ATOM 926 N N . LEU A 1 111 ? -8.420 8.512 8.847 1.00 95.81 111 LEU A N 1
ATOM 927 C CA . LEU A 1 111 ? -9.846 8.365 8.551 1.00 95.81 111 LEU A CA 1
ATOM 928 C C . LEU A 1 111 ? -10.647 7.819 9.745 1.00 95.81 111 LEU A C 1
ATOM 930 O O . LEU A 1 111 ? -11.864 8.004 9.842 1.00 95.81 111 LEU A O 1
ATOM 934 N N . LEU A 1 112 ? -9.984 7.084 10.642 1.00 96.56 112 LEU A N 1
ATOM 935 C CA . LEU A 1 112 ? -10.588 6.481 11.828 1.00 96.56 112 LEU A CA 1
ATOM 936 C C . LEU A 1 112 ? -9.525 6.222 12.895 1.00 96.56 112 LEU A C 1
ATOM 938 O O . LEU A 1 112 ? -8.520 5.586 12.599 1.00 96.56 112 LEU A O 1
ATOM 942 N N . ASP A 1 113 ? -9.813 6.591 14.141 1.00 95.94 113 ASP A N 1
ATOM 943 C CA . ASP A 1 113 ? -9.046 6.183 15.320 1.00 95.94 113 ASP A CA 1
ATOM 944 C C . ASP A 1 113 ? -10.007 5.866 16.475 1.00 95.94 113 ASP A C 1
ATOM 946 O O . ASP A 1 113 ? -10.645 6.755 17.042 1.00 95.94 113 ASP A O 1
ATOM 950 N N . LYS A 1 114 ? -10.163 4.577 16.795 1.00 95.81 114 LYS A N 1
ATOM 951 C CA . LYS A 1 114 ? -11.018 4.132 17.908 1.00 95.81 114 LYS A CA 1
ATOM 952 C C . LYS A 1 114 ? -10.304 4.141 19.253 1.00 95.81 114 LYS A C 1
ATOM 954 O O . LYS A 1 114 ? -10.984 4.139 20.279 1.00 95.81 114 LYS A O 1
ATOM 959 N N . ASP A 1 115 ? -8.977 4.127 19.245 1.00 92.56 115 ASP A N 1
ATOM 960 C CA . ASP A 1 115 ? -8.165 4.026 20.456 1.00 92.56 115 ASP A CA 1
ATOM 961 C C . ASP A 1 115 ? -7.699 5.406 20.941 1.00 92.56 115 ASP A C 1
ATOM 963 O O . ASP A 1 115 ? -7.208 5.516 22.062 1.00 92.56 115 ASP A O 1
ATOM 967 N N . LYS A 1 116 ? -7.912 6.459 20.134 1.00 90.88 116 LYS A N 1
ATOM 968 C CA . LYS A 1 116 ? -7.515 7.851 20.414 1.00 90.88 116 LYS A CA 1
ATOM 969 C C . LYS A 1 116 ? -6.017 7.968 20.700 1.00 90.88 116 LYS A C 1
ATOM 971 O O . LYS A 1 116 ? -5.587 8.643 21.631 1.00 90.88 116 LYS A O 1
ATOM 976 N N . ILE A 1 117 ? -5.226 7.245 19.919 1.00 85.44 117 ILE A N 1
ATOM 977 C CA . ILE A 1 117 ? -3.767 7.167 20.042 1.00 85.44 117 ILE A CA 1
ATOM 978 C C . ILE A 1 117 ? -3.063 8.117 19.073 1.00 85.44 117 ILE A C 1
ATOM 980 O O . ILE A 1 117 ? -1.889 8.437 19.266 1.00 85.44 117 ILE A O 1
ATOM 984 N N . ILE A 1 118 ? -3.769 8.570 18.036 1.00 82.25 118 ILE A N 1
ATOM 985 C CA . ILE A 1 118 ? -3.193 9.345 16.942 1.00 82.25 118 ILE A CA 1
ATOM 986 C C . ILE A 1 118 ? -2.972 10.812 17.299 1.00 82.25 118 ILE A C 1
ATOM 988 O O . ILE A 1 118 ? -2.140 11.445 16.666 1.00 82.25 118 ILE A O 1
ATOM 992 N N . ASP A 1 119 ? -3.556 11.336 18.377 1.00 75.12 119 ASP A N 1
ATOM 993 C CA . ASP A 1 119 ? -3.262 12.704 18.844 1.00 75.12 119 ASP A CA 1
ATOM 994 C C . ASP A 1 119 ? -1.751 12.948 19.094 1.00 75.12 119 ASP A C 1
ATOM 996 O O . ASP A 1 119 ? -1.297 14.090 19.127 1.00 75.12 119 ASP A O 1
ATOM 1000 N N . ASN A 1 120 ? -0.955 11.878 19.230 1.00 71.94 120 ASN A N 1
ATOM 1001 C CA . ASN A 1 120 ? 0.495 11.918 19.427 1.00 71.94 120 ASN A CA 1
ATOM 1002 C C . ASN A 1 120 ? 1.332 11.574 18.181 1.00 71.94 120 ASN A C 1
ATOM 1004 O O . ASN A 1 120 ? 2.562 11.495 18.291 1.00 71.94 120 ASN A O 1
ATOM 1008 N N . ILE A 1 121 ? 0.712 11.324 17.023 1.00 79.56 121 ILE A N 1
ATOM 1009 C CA . ILE A 1 121 ? 1.456 11.009 15.800 1.00 79.56 121 ILE A CA 1
ATOM 1010 C C . ILE A 1 121 ? 2.181 12.261 15.281 1.00 79.56 121 ILE A C 1
ATOM 1012 O O . ILE A 1 121 ? 1.697 13.386 15.409 1.00 79.56 121 ILE A O 1
ATOM 1016 N N . ILE A 1 122 ? 3.367 12.076 14.707 1.00 80.75 122 ILE A N 1
ATOM 1017 C CA . ILE A 1 122 ? 4.143 13.181 14.135 1.00 80.75 122 ILE A CA 1
ATOM 1018 C C . ILE A 1 122 ? 3.543 13.582 12.795 1.00 80.75 122 ILE A C 1
ATOM 1020 O O . ILE A 1 122 ? 3.271 12.713 11.977 1.00 80.75 122 ILE A O 1
ATOM 1024 N N . LEU A 1 123 ? 3.413 14.887 12.554 1.00 82.94 123 LEU A N 1
ATOM 1025 C CA . LEU A 1 123 ? 2.999 15.401 11.252 1.00 82.94 123 LEU A CA 1
ATOM 1026 C C . LEU A 1 123 ? 4.012 15.030 10.155 1.00 82.94 123 LEU A C 1
ATOM 1028 O O . LEU A 1 123 ? 5.221 15.119 10.390 1.00 82.94 123 LEU A O 1
ATOM 1032 N N . PRO A 1 124 ? 3.539 14.672 8.951 1.00 84.00 124 PRO A N 1
ATOM 1033 C CA . PRO A 1 124 ? 4.416 14.445 7.814 1.00 84.00 124 PRO A CA 1
ATOM 1034 C C . PRO A 1 124 ? 5.190 15.725 7.488 1.00 84.00 124 PRO A C 1
ATOM 1036 O O . PRO A 1 124 ? 4.667 16.838 7.573 1.00 84.00 124 PRO A O 1
ATOM 1039 N N . ASN A 1 125 ? 6.457 15.564 7.130 1.00 81.62 125 ASN A N 1
ATOM 1040 C CA . ASN A 1 125 ? 7.365 16.654 6.779 1.00 81.62 125 ASN A CA 1
ATOM 1041 C C . ASN A 1 125 ? 7.468 16.885 5.261 1.00 81.62 125 ASN A C 1
ATOM 1043 O O . ASN A 1 125 ? 8.157 17.814 4.846 1.00 81.62 125 ASN A O 1
ATOM 1047 N N . TYR A 1 126 ? 6.759 16.088 4.454 1.00 80.56 126 TYR A N 1
ATOM 1048 C CA . TYR A 1 126 ? 6.642 16.203 2.996 1.00 80.56 126 TYR A CA 1
ATOM 1049 C C . TYR A 1 126 ? 7.985 16.207 2.258 1.00 80.56 126 TYR A C 1
ATOM 1051 O O . TYR A 1 126 ? 8.116 16.812 1.195 1.00 80.56 126 TYR A O 1
ATOM 1059 N N . ASP A 1 127 ? 8.992 15.534 2.816 1.00 75.19 127 ASP A N 1
ATOM 1060 C CA . ASP A 1 127 ? 10.353 15.531 2.283 1.00 75.19 127 ASP A CA 1
ATOM 1061 C C . ASP A 1 127 ? 10.750 14.230 1.570 1.00 75.19 127 ASP A C 1
ATOM 1063 O O . ASP A 1 127 ? 11.864 14.134 1.058 1.00 75.19 127 ASP A O 1
ATOM 1067 N N . GLY A 1 128 ? 9.848 13.249 1.475 1.00 69.12 128 GLY A N 1
ATOM 1068 C CA . GLY A 1 128 ? 10.124 11.964 0.821 1.00 69.12 128 GLY A CA 1
ATOM 1069 C C . GLY A 1 128 ? 10.367 12.069 -0.691 1.00 69.12 128 GLY A C 1
ATOM 1070 O O . GLY A 1 128 ? 10.879 11.130 -1.291 1.00 69.12 128 GLY A O 1
ATOM 1071 N N . PHE A 1 129 ? 10.055 13.213 -1.312 1.00 66.75 129 PHE A N 1
ATOM 1072 C CA . PHE A 1 129 ? 10.386 13.518 -2.712 1.00 66.75 129 PHE A CA 1
ATOM 1073 C C . PHE A 1 129 ? 11.532 14.528 -2.874 1.00 66.75 129 PHE A C 1
ATOM 1075 O O . PHE A 1 129 ? 11.806 14.962 -3.996 1.00 66.75 129 PHE A O 1
ATOM 1082 N N . ILE A 1 130 ? 12.202 14.939 -1.791 1.00 71.62 130 ILE A N 1
ATOM 1083 C CA . ILE A 1 130 ? 13.347 15.849 -1.904 1.00 71.62 130 ILE A CA 1
ATOM 1084 C C . ILE A 1 130 ? 14.522 15.073 -2.497 1.00 71.62 130 ILE A C 1
ATOM 1086 O O . ILE A 1 130 ? 15.212 14.312 -1.821 1.00 71.62 130 ILE A O 1
ATOM 1090 N N . ILE A 1 131 ? 14.754 15.293 -3.788 1.00 72.38 131 ILE A N 1
ATOM 1091 C CA . ILE A 1 131 ? 15.961 14.841 -4.469 1.00 72.38 131 ILE A CA 1
ATOM 1092 C C . ILE A 1 131 ? 17.089 15.785 -4.054 1.00 72.38 131 ILE A C 1
ATOM 1094 O O . ILE A 1 131 ? 17.080 16.972 -4.384 1.00 72.38 131 ILE A O 1
ATOM 1098 N N . ASN A 1 132 ? 18.059 15.257 -3.313 1.00 82.25 132 ASN A N 1
ATOM 1099 C CA . ASN A 1 132 ? 19.279 15.991 -3.002 1.00 82.25 132 ASN A CA 1
ATOM 1100 C C . ASN A 1 132 ? 20.144 16.127 -4.260 1.00 82.25 132 ASN A C 1
ATOM 1102 O O . ASN A 1 132 ? 20.112 15.271 -5.144 1.00 82.25 132 ASN A O 1
ATOM 1106 N N . GLN A 1 133 ? 20.941 17.194 -4.334 1.00 90.62 133 GLN A N 1
ATOM 1107 C CA . GLN A 1 133 ? 21.917 17.339 -5.409 1.00 90.62 133 GLN A CA 1
ATOM 1108 C C . GLN A 1 133 ? 22.895 16.150 -5.369 1.00 90.62 133 GLN A C 1
ATOM 1110 O O . GLN A 1 133 ? 23.529 15.949 -4.329 1.00 90.62 133 GLN A O 1
ATOM 1115 N N . PRO A 1 134 ? 23.032 15.377 -6.463 1.00 92.56 134 PRO A N 1
ATOM 1116 C CA . PRO A 1 134 ? 23.966 14.266 -6.494 1.00 92.56 134 PRO A CA 1
ATOM 1117 C C . PRO A 1 134 ? 25.402 14.788 -6.486 1.00 92.56 134 PRO A C 1
ATOM 1119 O O . PRO A 1 134 ? 25.703 15.885 -6.971 1.00 92.56 134 PRO A O 1
ATOM 1122 N N . THR A 1 135 ? 26.304 13.966 -5.975 1.00 96.19 135 THR A N 1
ATOM 1123 C CA . THR A 1 135 ? 27.739 14.123 -6.205 1.00 96.19 135 THR A CA 1
ATOM 1124 C C . THR A 1 135 ? 28.069 13.937 -7.690 1.00 96.19 135 THR A C 1
ATOM 1126 O O . THR A 1 135 ? 27.296 13.357 -8.458 1.00 96.19 135 THR A O 1
ATOM 1129 N N . GLU A 1 136 ? 29.239 14.420 -8.113 1.00 97.50 136 GLU A N 1
ATOM 1130 C CA . GLU A 1 136 ? 29.728 14.202 -9.480 1.00 97.50 136 GLU A CA 1
ATOM 1131 C C . GLU A 1 136 ? 29.799 12.703 -9.822 1.00 97.50 136 GLU A C 1
ATOM 1133 O O . GLU A 1 136 ? 29.354 12.292 -10.892 1.00 97.50 136 GLU A O 1
ATOM 1138 N N . ASP A 1 137 ? 30.259 11.877 -8.881 1.00 97.81 137 ASP A N 1
ATOM 1139 C CA . ASP A 1 137 ? 30.370 10.429 -9.062 1.00 97.81 137 ASP A CA 1
ATOM 1140 C C . ASP A 1 137 ? 29.003 9.743 -9.228 1.00 97.81 137 ASP A C 1
ATOM 1142 O O . ASP A 1 137 ? 28.850 8.878 -10.094 1.00 97.81 137 ASP A O 1
ATOM 1146 N N . GLU A 1 138 ? 27.986 10.131 -8.450 1.00 96.00 138 GLU A N 1
ATOM 1147 C CA . GLU A 1 138 ? 26.616 9.608 -8.586 1.00 96.00 138 GLU A CA 1
ATOM 1148 C C . GLU A 1 138 ? 25.997 9.991 -9.935 1.00 96.00 138 GLU A C 1
ATOM 1150 O O . GLU A 1 138 ? 25.359 9.160 -10.596 1.00 96.00 138 GLU A O 1
ATOM 1155 N N . LEU A 1 139 ? 26.225 11.233 -10.375 1.00 96.00 139 LEU A N 1
ATOM 1156 C CA . LEU A 1 139 ? 25.769 11.711 -11.675 1.00 96.00 139 LEU A CA 1
ATOM 1157 C C . LEU A 1 139 ? 26.426 10.916 -12.810 1.00 96.00 139 LEU A C 1
ATOM 1159 O O . LEU A 1 139 ? 25.728 10.379 -13.673 1.00 96.00 139 LEU A O 1
ATOM 1163 N N . LEU A 1 140 ? 27.757 10.803 -12.796 1.00 97.75 140 LEU A N 1
ATOM 1164 C CA . LEU A 1 140 ? 28.507 10.068 -13.814 1.00 97.75 140 LEU A CA 1
ATOM 1165 C C . LEU A 1 140 ? 28.122 8.587 -13.836 1.00 97.75 140 LEU A C 1
ATOM 1167 O O . LEU A 1 140 ? 27.905 8.030 -14.910 1.00 97.75 140 LEU A O 1
ATOM 1171 N N . THR A 1 141 ? 27.958 7.964 -12.669 1.00 96.94 141 THR A N 1
ATOM 1172 C CA . THR A 1 141 ? 27.510 6.568 -12.555 1.00 96.94 141 THR A CA 1
ATOM 1173 C C . THR A 1 141 ? 26.135 6.373 -13.190 1.00 96.94 141 THR A C 1
ATOM 1175 O O . THR A 1 141 ? 25.952 5.456 -13.991 1.00 96.94 141 THR A O 1
ATOM 1178 N N . THR A 1 142 ? 25.184 7.264 -12.900 1.00 94.81 142 THR A N 1
ATOM 1179 C CA . THR A 1 142 ? 23.840 7.227 -13.496 1.00 94.81 142 THR A CA 1
ATOM 1180 C C . THR A 1 142 ? 23.908 7.346 -15.020 1.00 94.81 142 THR A C 1
ATOM 1182 O O . THR A 1 142 ? 23.287 6.557 -15.736 1.00 94.81 142 THR A O 1
ATOM 1185 N N . MET A 1 143 ? 24.713 8.281 -15.536 1.00 96.81 143 MET A N 1
ATOM 1186 C CA . MET A 1 143 ? 24.908 8.457 -16.978 1.00 96.81 143 MET A CA 1
ATOM 1187 C C . MET A 1 143 ? 25.540 7.225 -17.636 1.00 96.81 143 MET A C 1
ATOM 1189 O O . MET A 1 143 ? 25.098 6.804 -18.706 1.00 96.81 143 MET A O 1
ATOM 1193 N N . TYR A 1 144 ? 26.565 6.633 -17.019 1.00 97.00 144 TYR A N 1
ATOM 1194 C CA . TYR A 1 144 ? 27.218 5.439 -17.552 1.00 97.00 144 TYR A CA 1
ATOM 1195 C C . TYR A 1 144 ? 26.280 4.235 -17.576 1.00 97.00 144 TYR A C 1
ATOM 1197 O O . TYR A 1 144 ? 26.222 3.550 -18.599 1.00 97.00 144 TYR A O 1
ATOM 1205 N N . ASN A 1 145 ? 25.506 4.017 -16.511 1.00 94.00 145 ASN A N 1
ATOM 1206 C CA . ASN A 1 145 ? 24.514 2.943 -16.456 1.00 94.00 145 ASN A CA 1
ATOM 1207 C C . ASN A 1 145 ? 23.461 3.106 -17.557 1.00 94.00 145 ASN A C 1
ATOM 1209 O O . ASN A 1 145 ? 23.223 2.166 -18.315 1.00 94.00 145 ASN A O 1
ATOM 1213 N N . PHE A 1 146 ? 22.925 4.320 -17.728 1.00 93.62 146 PHE A N 1
ATOM 1214 C CA . PHE A 1 146 ? 21.959 4.618 -18.785 1.00 93.62 146 PHE A CA 1
ATOM 1215 C C . PHE A 1 146 ? 22.490 4.248 -20.178 1.00 93.62 146 PHE A C 1
ATOM 1217 O O . PHE A 1 146 ? 21.856 3.496 -20.923 1.00 93.62 146 PHE A O 1
ATOM 1224 N N . TRP A 1 147 ? 23.680 4.739 -20.542 1.00 95.38 147 TRP A N 1
ATOM 1225 C CA . TRP A 1 147 ? 24.243 4.471 -21.868 1.00 95.38 147 TRP A CA 1
ATOM 1226 C C . TRP A 1 147 ? 24.617 3.001 -22.062 1.00 95.38 147 TRP A C 1
ATOM 1228 O O . TRP A 1 147 ? 24.456 2.465 -23.165 1.00 95.38 147 TRP A O 1
ATOM 1238 N N . PHE A 1 148 ? 25.090 2.338 -21.007 1.00 94.06 148 PHE A N 1
ATOM 1239 C CA . PHE A 1 148 ? 25.412 0.917 -21.036 1.00 94.06 148 PHE A CA 1
ATOM 1240 C C . PHE A 1 148 ? 24.172 0.058 -21.323 1.00 94.06 148 PHE A C 1
ATOM 1242 O O . PHE A 1 148 ? 24.213 -0.818 -22.199 1.00 94.06 148 PHE A O 1
ATOM 1249 N N . GLU A 1 149 ? 23.059 0.327 -20.641 1.00 93.12 149 GLU A N 1
ATOM 1250 C CA . GLU A 1 149 ? 21.796 -0.387 -20.839 1.00 93.12 149 GLU A CA 1
ATOM 1251 C C . GLU A 1 149 ? 21.180 -0.084 -22.207 1.00 93.12 149 GLU A C 1
ATOM 1253 O O . GLU A 1 149 ? 20.877 -1.019 -22.954 1.00 93.12 149 GLU A O 1
ATOM 1258 N N . ALA A 1 150 ? 21.111 1.187 -22.615 1.00 93.12 150 ALA A N 1
ATOM 1259 C CA . ALA A 1 150 ? 20.576 1.589 -23.919 1.00 93.12 150 ALA A CA 1
ATOM 1260 C C . ALA A 1 150 ? 21.318 0.915 -25.094 1.00 93.12 150 ALA A C 1
ATOM 1262 O O . ALA A 1 150 ? 20.711 0.364 -26.026 1.00 93.12 150 ALA A O 1
ATOM 1263 N N . CYS A 1 151 ? 22.654 0.875 -25.030 1.00 94.50 151 CYS A N 1
ATOM 1264 C CA . CYS A 1 151 ? 23.469 0.164 -26.016 1.00 94.50 151 CYS A CA 1
ATOM 1265 C C . CYS A 1 151 ? 23.215 -1.352 -25.993 1.00 94.50 151 CYS A C 1
ATOM 1267 O O . CYS A 1 151 ? 23.257 -2.013 -27.036 1.00 94.50 151 CYS A O 1
ATOM 1269 N N . SER A 1 152 ? 22.961 -1.921 -24.815 1.00 93.12 152 SER A N 1
ATOM 1270 C CA . SER A 1 152 ? 22.696 -3.351 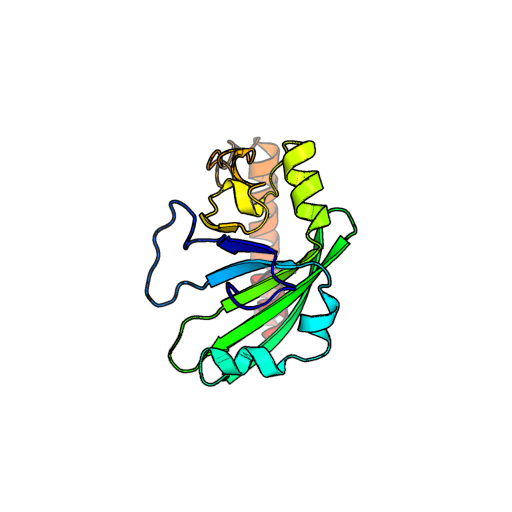-24.645 1.00 93.12 152 SER A CA 1
ATOM 1271 C C . SER A 1 152 ? 21.329 -3.748 -25.204 1.00 93.12 152 SER A C 1
ATOM 1273 O O . SER A 1 152 ? 21.252 -4.711 -25.969 1.00 93.12 152 SER A O 1
ATOM 1275 N N . ILE A 1 153 ? 20.281 -2.968 -24.926 1.00 96.06 153 ILE A N 1
ATOM 1276 C CA . ILE A 1 153 ? 18.926 -3.135 -25.478 1.00 96.06 153 ILE A CA 1
ATOM 1277 C C . ILE A 1 153 ? 18.981 -3.201 -27.008 1.00 96.06 153 ILE A C 1
ATOM 1279 O O . ILE A 1 153 ? 18.443 -4.131 -27.614 1.00 96.06 153 ILE A O 1
ATOM 1283 N N . THR A 1 154 ? 19.735 -2.298 -27.643 1.00 95.75 154 THR A N 1
ATOM 1284 C CA . THR A 1 154 ? 19.877 -2.249 -29.109 1.00 95.75 154 THR A CA 1
ATOM 1285 C C . THR A 1 154 ? 20.441 -3.554 -29.692 1.00 95.75 154 THR A C 1
ATOM 1287 O O . THR A 1 154 ? 19.976 -4.035 -30.730 1.00 95.75 154 THR A O 1
ATOM 1290 N N . LYS A 1 155 ? 21.405 -4.191 -29.010 1.00 96.00 155 LYS A N 1
ATOM 1291 C CA . LYS A 1 155 ? 21.963 -5.491 -29.432 1.00 96.00 155 LYS A CA 1
ATOM 1292 C C . LYS A 1 155 ? 20.912 -6.599 -29.389 1.00 96.00 155 LYS A C 1
ATOM 1294 O O . LYS A 1 155 ? 20.921 -7.470 -30.257 1.00 96.00 155 LYS A O 1
ATOM 1299 N N . TYR A 1 156 ? 20.033 -6.589 -28.388 1.00 96.06 156 TYR A N 1
ATOM 1300 C CA . TYR A 1 156 ? 18.976 -7.591 -28.249 1.00 96.06 156 TYR A CA 1
ATOM 1301 C C . TYR A 1 156 ? 17.856 -7.394 -29.262 1.00 96.06 156 TYR A C 1
ATOM 1303 O O . TYR A 1 156 ? 17.423 -8.375 -29.864 1.00 96.06 156 TYR A O 1
ATOM 1311 N N . LEU A 1 157 ? 17.473 -6.145 -29.534 1.00 97.06 157 LEU A N 1
ATOM 1312 C CA . LEU A 1 157 ? 16.542 -5.825 -30.615 1.00 97.06 157 LEU A CA 1
ATOM 1313 C C . LEU A 1 157 ? 17.080 -6.300 -31.971 1.00 97.06 157 LEU A C 1
ATOM 1315 O O . LEU A 1 157 ? 16.365 -6.964 -32.711 1.00 97.06 157 LEU A O 1
ATOM 1319 N N . LYS A 1 158 ? 18.370 -6.072 -32.264 1.00 97.75 158 LYS A N 1
ATOM 1320 C CA . LYS A 1 158 ? 18.998 -6.531 -33.518 1.00 97.75 158 LYS A CA 1
ATOM 1321 C C . LYS A 1 158 ? 19.065 -8.059 -33.664 1.00 97.75 158 LYS A C 1
ATOM 1323 O O . LYS A 1 158 ? 19.272 -8.553 -34.768 1.00 97.75 158 LYS A O 1
ATOM 1328 N N . ARG A 1 159 ? 18.940 -8.796 -32.559 1.00 97.56 159 ARG A N 1
ATOM 1329 C CA . ARG A 1 159 ? 18.944 -10.268 -32.501 1.00 97.56 159 ARG A CA 1
ATOM 1330 C C . ARG A 1 159 ? 17.531 -10.855 -32.398 1.00 97.56 159 ARG A C 1
ATOM 1332 O O . ARG A 1 159 ? 17.408 -12.012 -32.004 1.00 97.56 159 ARG A O 1
ATOM 1339 N N . ASP A 1 160 ? 16.495 -10.053 -32.646 1.00 97.56 160 ASP A N 1
ATOM 1340 C CA . ASP A 1 160 ? 15.083 -10.434 -32.526 1.00 97.56 160 ASP A CA 1
ATOM 1341 C C . ASP A 1 160 ? 14.704 -10.961 -31.127 1.00 97.56 160 ASP A C 1
ATOM 1343 O O . ASP A 1 160 ? 13.790 -11.766 -30.953 1.00 97.56 160 ASP A O 1
ATOM 1347 N N . ARG A 1 161 ? 15.400 -10.486 -30.082 1.00 96.94 161 ARG A N 1
ATOM 1348 C CA . ARG A 1 161 ? 15.131 -10.830 -28.675 1.00 96.94 161 ARG A CA 1
ATOM 1349 C C . ARG A 1 161 ? 14.285 -9.759 -27.991 1.00 96.94 161 ARG A C 1
ATOM 1351 O O . ARG A 1 161 ? 14.697 -9.191 -26.981 1.00 96.94 161 ARG A O 1
ATOM 1358 N N . LEU A 1 162 ? 13.099 -9.494 -28.541 1.00 95.62 162 LEU A N 1
ATOM 1359 C CA . LEU A 1 162 ? 12.211 -8.413 -28.093 1.00 95.62 162 LEU A CA 1
ATOM 1360 C C . LEU A 1 162 ? 11.888 -8.481 -26.593 1.00 95.62 162 LEU A C 1
ATOM 1362 O O . LEU A 1 162 ? 12.028 -7.485 -25.892 1.00 95.62 162 LEU A O 1
ATOM 1366 N N . TRP A 1 163 ? 11.517 -9.656 -26.083 1.00 94.94 163 TRP A N 1
ATOM 1367 C CA . TRP A 1 163 ? 11.161 -9.820 -24.669 1.00 94.94 163 TRP A CA 1
ATOM 1368 C C . TRP A 1 163 ? 12.329 -9.536 -23.727 1.00 94.94 163 TRP A C 1
ATOM 1370 O O . TRP A 1 163 ? 12.148 -8.907 -22.693 1.00 94.94 163 TRP A O 1
ATOM 1380 N N . PHE A 1 164 ? 13.542 -9.935 -24.109 1.00 92.94 164 PHE A N 1
ATOM 1381 C CA . PHE A 1 164 ? 14.732 -9.671 -23.305 1.00 92.94 164 PHE A CA 1
ATOM 1382 C C . PHE A 1 164 ? 15.111 -8.187 -23.325 1.00 92.94 164 PHE A C 1
ATOM 1384 O O . PHE A 1 164 ? 15.485 -7.630 -22.299 1.00 92.94 164 PHE A O 1
ATOM 1391 N N . ALA A 1 165 ? 14.967 -7.537 -24.483 1.00 94.81 165 ALA A N 1
ATOM 1392 C CA . ALA A 1 165 ? 15.132 -6.094 -24.600 1.00 94.81 165 ALA A CA 1
ATOM 1393 C C . ALA A 1 165 ? 14.131 -5.339 -23.708 1.00 94.81 165 ALA A C 1
ATOM 1395 O O . ALA A 1 165 ? 14.533 -4.409 -23.022 1.00 94.81 165 ALA A O 1
ATOM 1396 N N . LYS A 1 166 ? 12.864 -5.778 -23.665 1.00 94.06 166 LYS A N 1
ATOM 1397 C CA . LYS A 1 166 ? 11.830 -5.185 -22.804 1.00 94.06 166 LYS A CA 1
ATOM 1398 C C . LYS A 1 166 ? 12.073 -5.395 -21.312 1.00 94.06 166 LYS A C 1
ATOM 1400 O O . LYS A 1 166 ? 11.841 -4.473 -20.544 1.00 94.06 166 LYS A O 1
ATOM 1405 N N . ILE A 1 167 ? 12.564 -6.565 -20.905 1.00 91.88 167 ILE A N 1
ATOM 1406 C CA . ILE A 1 167 ? 12.944 -6.807 -19.504 1.00 91.88 167 ILE A CA 1
ATOM 1407 C C . ILE A 1 167 ? 14.068 -5.853 -19.082 1.00 91.88 167 ILE A C 1
ATOM 1409 O O . ILE A 1 167 ? 13.973 -5.240 -18.032 1.00 91.88 167 ILE A O 1
ATOM 1413 N N . LEU A 1 168 ? 15.100 -5.688 -19.915 1.00 89.75 168 LEU A N 1
ATOM 1414 C CA . LEU A 1 168 ? 16.190 -4.747 -19.636 1.00 89.75 168 LEU A CA 1
ATOM 1415 C C . LEU A 1 168 ? 15.727 -3.286 -19.610 1.00 89.75 168 LEU A C 1
ATOM 1417 O O . LEU A 1 168 ? 16.169 -2.536 -18.755 1.00 89.75 168 LEU A O 1
ATOM 1421 N N . GLU A 1 169 ? 14.856 -2.884 -20.537 1.00 88.81 169 GLU A N 1
ATOM 1422 C CA . GLU A 1 169 ? 14.332 -1.512 -20.607 1.00 88.81 169 GLU A CA 1
ATOM 1423 C C . GLU A 1 169 ? 13.512 -1.126 -19.373 1.00 88.81 169 GLU A C 1
ATOM 1425 O O . GLU A 1 169 ? 13.613 0.003 -18.905 1.00 88.81 169 GLU A O 1
ATOM 1430 N N . ASN A 1 170 ? 12.713 -2.052 -18.842 1.00 86.62 170 ASN A N 1
ATOM 1431 C CA . ASN A 1 170 ? 11.884 -1.794 -17.666 1.00 86.62 170 ASN A CA 1
ATOM 1432 C C . ASN A 1 170 ? 12.679 -1.810 -16.347 1.00 86.62 170 ASN A C 1
ATOM 1434 O O . ASN A 1 170 ? 12.104 -1.509 -15.303 1.00 86.62 170 ASN A O 1
ATOM 1438 N N . GLY A 1 171 ? 13.973 -2.147 -16.399 1.00 70.75 171 GLY A N 1
ATOM 1439 C CA . GLY A 1 171 ? 14.799 -2.428 -15.229 1.00 70.75 171 GLY A CA 1
ATOM 1440 C C . GLY A 1 171 ? 14.493 -3.803 -14.607 1.00 70.75 171 GLY A C 1
ATOM 1441 O O . GLY A 1 171 ? 13.399 -4.343 -14.799 1.00 70.75 171 GLY A O 1
ATOM 1442 N N . PRO A 1 172 ? 15.468 -4.421 -13.913 1.00 50.34 172 PRO A N 1
ATOM 1443 C CA . PRO A 1 172 ? 15.218 -5.584 -13.063 1.00 50.34 172 PRO A CA 1
ATOM 1444 C C . PRO A 1 172 ? 14.353 -5.252 -11.840 1.00 50.34 172 PRO A C 1
ATOM 1446 O O . PRO A 1 172 ? 14.409 -4.098 -11.357 1.00 50.34 172 PRO A O 1
#

InterPro domains:
  IPR007530 Aminoglycoside 6-adenylyltransferase [PF04439] (1-168)
  IPR043519 Nucleotidyltransferase superfamily [G3DSA:3.30.460.10] (1-141)
  IPR043519 Nucleotidyltransferase superfamily [SSF81301] (1-120)

pLDDT: mean 92.05, std 7.05, range [50.34, 98.06]